Protein AF-A0A7X6WKZ5-F1 (afdb_monomer_lite)

Radius of gyration: 18.7 Å; chains: 1; bounding box: 41×23×54 Å

Secondary structure (DSSP, 8-state):
--B-TTSSBPTTS----HHHHHHHHHHHHHHHHHHHHHHHTT------EEETTEEGGGS-TTHHHH---GGGT---EE-----HHHHHHHHHHHHTT-

Structure (mmCIF, N/CA/C/O backbone):
data_AF-A0A7X6WKZ5-F1
#
_entry.id   AF-A0A7X6WKZ5-F1
#
loop_
_atom_site.group_PDB
_atom_site.id
_atom_site.type_symbol
_atom_site.label_atom_id
_atom_site.label_alt_id
_atom_site.label_comp_id
_atom_site.label_asym_id
_atom_site.label_entity_id
_atom_site.label_seq_id
_atom_site.pdbx_PDB_ins_code
_atom_site.Cartn_x
_atom_site.Cartn_y
_atom_site.Cartn_z
_atom_site.occupancy
_atom_site.B_iso_or_equiv
_atom_site.auth_seq_id
_atom_site.auth_comp_id
_atom_site.auth_asym_id
_atom_site.auth_atom_id
_atom_site.pdbx_PDB_model_num
ATOM 1 N N . VAL A 1 1 ? -3.628 -4.171 23.965 1.00 74.06 1 VAL A N 1
ATOM 2 C CA . VAL A 1 1 ? -4.916 -3.480 24.216 1.00 74.06 1 VAL A CA 1
ATOM 3 C C . VAL A 1 1 ? -4.903 -2.917 25.623 1.00 74.06 1 VAL A C 1
ATOM 5 O O . VAL A 1 1 ? -4.354 -3.567 26.503 1.00 74.06 1 VAL A O 1
ATOM 8 N N . GLY A 1 2 ? -5.400 -1.698 25.820 1.00 86.50 2 GLY A N 1
ATOM 9 C CA . GLY A 1 2 ? -5.421 -1.030 27.119 1.00 86.50 2 GLY A CA 1
ATOM 10 C C . GLY A 1 2 ? -6.845 -0.688 27.536 1.00 86.50 2 GLY A C 1
ATOM 11 O O . GLY A 1 2 ? -7.641 -0.235 26.715 1.00 86.50 2 GLY A O 1
ATOM 12 N N . PHE A 1 3 ? -7.139 -0.864 28.818 1.00 89.44 3 PHE A N 1
ATOM 13 C CA . PHE A 1 3 ? -8.440 -0.558 29.399 1.00 89.44 3 PHE A CA 1
ATOM 14 C C . PHE A 1 3 ? -8.332 0.648 30.330 1.00 89.44 3 PHE A C 1
ATOM 16 O O . PHE A 1 3 ? -7.325 0.844 31.014 1.00 89.44 3 PHE A O 1
ATOM 23 N N . LYS A 1 4 ? -9.362 1.485 30.319 1.00 91.12 4 LYS A N 1
ATOM 24 C CA . LYS A 1 4 ? -9.582 2.536 31.308 1.00 91.12 4 LYS A CA 1
ATOM 25 C C . LYS A 1 4 ? -10.141 1.913 32.591 1.00 91.12 4 LYS A C 1
ATOM 27 O O . LYS A 1 4 ? -10.571 0.762 32.610 1.00 91.12 4 LYS A O 1
ATOM 32 N N . LYS A 1 5 ? -10.173 2.701 33.670 1.00 90.06 5 LYS A N 1
ATOM 33 C CA . LYS A 1 5 ? -10.755 2.277 34.957 1.00 90.06 5 LYS A CA 1
ATOM 34 C C . LYS A 1 5 ? -12.249 1.930 34.860 1.00 90.06 5 LYS A C 1
ATOM 36 O O . LYS A 1 5 ? -12.732 1.162 35.678 1.00 90.06 5 LYS A O 1
ATOM 41 N N . ASP A 1 6 ? -12.950 2.476 33.868 1.00 89.38 6 ASP A N 1
ATOM 42 C CA . ASP A 1 6 ? -14.365 2.211 33.569 1.00 89.38 6 ASP A CA 1
ATOM 43 C C . ASP A 1 6 ? -14.586 0.940 32.717 1.00 89.38 6 ASP A C 1
ATOM 45 O O . ASP A 1 6 ? -15.714 0.642 32.338 1.00 89.38 6 ASP A O 1
ATOM 49 N N . GLY A 1 7 ? -13.521 0.193 32.397 1.00 85.75 7 GLY A N 1
ATOM 50 C CA . GLY A 1 7 ? -13.581 -1.019 31.575 1.00 85.75 7 GLY A CA 1
ATOM 51 C C . GLY A 1 7 ? -13.643 -0.764 30.066 1.00 85.75 7 GLY A C 1
ATOM 52 O O . GLY A 1 7 ? -13.541 -1.713 29.291 1.00 85.75 7 GLY A O 1
ATOM 53 N N . ASN A 1 8 ? -13.748 0.493 29.623 1.00 87.88 8 ASN A N 1
ATOM 54 C CA . ASN A 1 8 ? -13.740 0.830 28.204 1.00 87.88 8 ASN A CA 1
ATOM 55 C C . ASN A 1 8 ? -12.306 0.883 27.641 1.00 87.88 8 ASN A C 1
ATOM 57 O O . ASN A 1 8 ? -11.323 1.002 28.378 1.00 87.88 8 ASN A O 1
ATOM 61 N N . PHE A 1 9 ? -12.158 0.826 26.317 1.00 89.88 9 PHE A N 1
ATOM 62 C CA . PHE A 1 9 ? -10.846 0.901 25.677 1.00 89.88 9 PHE A CA 1
ATOM 63 C C . PHE A 1 9 ? -10.203 2.285 25.838 1.00 89.88 9 PHE A C 1
ATOM 65 O O . PHE A 1 9 ? -10.851 3.337 25.801 1.00 89.88 9 PHE A O 1
ATOM 72 N N . THR A 1 10 ? -8.883 2.296 25.999 1.00 90.06 10 THR A N 1
ATOM 73 C CA . THR A 1 10 ? -8.102 3.534 25.915 1.00 90.06 10 THR A CA 1
ATOM 74 C C . THR A 1 10 ? -8.035 4.015 24.468 1.00 90.06 10 THR A C 1
ATOM 76 O O . THR A 1 10 ? -8.033 3.209 23.541 1.00 90.06 10 THR A O 1
ATOM 79 N N . SER A 1 11 ? -7.877 5.324 24.258 1.00 83.31 11 SER A N 1
ATOM 80 C CA . SER A 1 11 ? -7.698 5.906 22.916 1.00 83.31 11 SER A CA 1
ATOM 81 C C . SER A 1 11 ? -6.432 5.428 22.192 1.00 83.31 11 SER A C 1
ATOM 83 O O . SER A 1 11 ? -6.318 5.597 20.987 1.00 83.31 11 SER A O 1
ATOM 85 N N . ARG A 1 12 ? -5.477 4.826 22.915 1.00 85.00 12 ARG A N 1
ATOM 86 C CA . ARG A 1 12 ? -4.266 4.206 22.350 1.00 85.00 12 ARG A CA 1
ATOM 87 C C . ARG A 1 12 ? -4.472 2.746 21.943 1.00 85.00 12 ARG A C 1
ATOM 89 O O . ARG A 1 12 ? -3.549 2.124 21.423 1.00 85.00 12 ARG A O 1
ATOM 96 N N . SER A 1 13 ? -5.629 2.161 22.242 1.00 88.19 13 SER A N 1
ATOM 97 C CA . SER A 1 13 ? -5.929 0.793 21.837 1.00 88.19 13 SER A CA 1
ATOM 98 C C . SER A 1 13 ? -6.258 0.766 20.353 1.00 88.19 13 SER A C 1
ATOM 100 O O . SER A 1 13 ? -7.199 1.421 19.921 1.00 88.19 13 SER A O 1
ATOM 102 N N . ALA A 1 14 ? -5.509 -0.025 19.589 1.00 87.75 14 ALA A N 1
ATOM 103 C CA . ALA A 1 14 ? -5.821 -0.322 18.196 1.00 87.75 14 ALA A CA 1
ATOM 104 C C . ALA A 1 14 ? -7.024 -1.282 18.129 1.00 87.75 14 ALA A C 1
ATOM 106 O O . ALA A 1 14 ? -6.863 -2.493 17.987 1.00 87.75 14 ALA A O 1
ATOM 107 N N . VAL A 1 15 ? -8.225 -0.738 18.326 1.00 91.31 15 VAL A N 1
ATOM 108 C CA . VAL A 1 15 ? -9.510 -1.445 18.257 1.00 91.31 15 VAL A CA 1
ATOM 109 C C . VAL A 1 15 ? -10.413 -0.762 17.236 1.00 91.31 15 VAL A C 1
ATOM 111 O O . VAL A 1 15 ? -10.331 0.448 17.045 1.00 91.31 15 VAL A O 1
ATOM 114 N N . ILE A 1 16 ? -11.268 -1.543 16.582 1.00 93.12 16 ILE A N 1
ATOM 115 C CA . ILE A 1 16 ? -12.202 -1.074 15.552 1.00 93.12 16 ILE A CA 1
ATOM 116 C C . ILE A 1 16 ? -13.588 -1.671 15.794 1.00 93.12 16 ILE A C 1
ATOM 118 O O . ILE A 1 16 ? -13.711 -2.735 16.408 1.00 93.12 16 ILE A O 1
ATOM 122 N N . SER A 1 17 ? -14.631 -1.002 15.302 1.00 93.38 17 SER A N 1
ATOM 123 C CA . SER A 1 17 ? -15.997 -1.528 15.347 1.00 93.38 17 SER A CA 1
ATOM 124 C C . SER A 1 17 ? -16.201 -2.669 14.341 1.00 93.38 17 SER A C 1
ATOM 126 O O . SER A 1 17 ? -15.394 -2.907 13.435 1.00 93.38 17 SER A O 1
ATOM 128 N N . ARG A 1 18 ? -17.321 -3.384 14.471 1.00 94.94 18 ARG A N 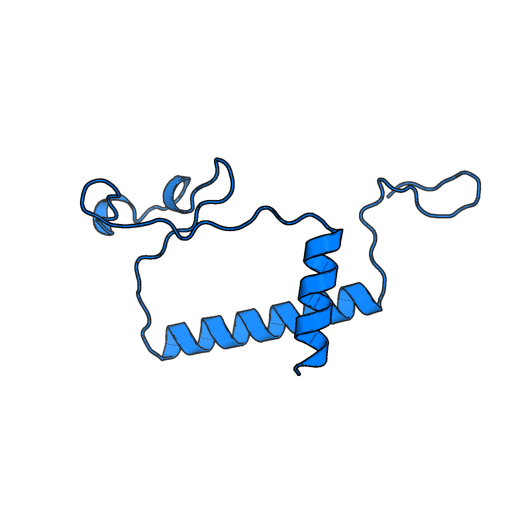1
ATOM 129 C CA . ARG A 1 18 ? -17.693 -4.447 13.530 1.00 94.94 18 ARG A CA 1
ATOM 130 C C . ARG A 1 18 ? -17.992 -3.893 12.134 1.00 94.94 18 ARG A C 1
ATOM 132 O O . ARG A 1 18 ? -17.659 -4.526 11.134 1.00 94.94 18 ARG A O 1
ATOM 139 N N . GLU A 1 19 ? -18.587 -2.710 12.071 1.00 94.12 19 GLU A N 1
ATOM 140 C CA . GLU A 1 19 ? -18.901 -1.959 10.854 1.00 94.12 19 GLU A CA 1
ATOM 141 C C . GLU A 1 19 ? -17.611 -1.516 10.161 1.00 94.12 19 GLU A C 1
ATOM 143 O O . GLU A 1 19 ? -17.427 -1.782 8.976 1.00 94.12 19 GLU A O 1
ATOM 148 N N . GLN A 1 20 ? -16.667 -0.955 10.920 1.00 95.19 20 GLN A N 1
ATOM 149 C CA . GLN A 1 20 ? -15.328 -0.621 10.433 1.00 95.19 20 GLN A CA 1
ATOM 150 C C . GLN A 1 20 ? -14.605 -1.851 9.863 1.00 95.19 20 GLN A C 1
ATOM 152 O O . GLN A 1 20 ? -14.046 -1.805 8.766 1.00 95.19 20 GLN A O 1
ATOM 157 N N . PHE A 1 21 ? -14.675 -2.993 10.551 1.00 95.88 21 PHE A N 1
ATOM 158 C CA . PHE A 1 21 ? -14.099 -4.238 10.041 1.00 95.88 21 PHE A CA 1
ATOM 159 C C . PHE A 1 21 ? -14.784 -4.728 8.756 1.00 95.88 21 PHE A C 1
ATOM 161 O O . PHE A 1 21 ? -14.118 -5.234 7.849 1.00 95.88 21 PHE A O 1
ATOM 168 N N . LYS A 1 22 ? -16.109 -4.563 8.639 1.00 96.00 22 LYS A N 1
ATOM 169 C CA . LYS A 1 22 ? -16.855 -4.881 7.413 1.00 96.00 22 LYS A CA 1
ATOM 170 C C . LYS A 1 22 ? -16.372 -4.026 6.236 1.00 96.00 22 LYS A C 1
ATOM 172 O O . LYS A 1 22 ? -16.107 -4.601 5.179 1.00 96.00 22 LYS A O 1
ATOM 177 N N . LEU A 1 23 ? -16.194 -2.718 6.435 1.00 96.44 23 LEU A N 1
ATOM 178 C CA . LEU A 1 23 ? -15.685 -1.799 5.408 1.00 96.44 23 LEU A CA 1
ATOM 179 C C . LEU A 1 23 ? -14.280 -2.196 4.936 1.00 96.44 23 LEU A C 1
ATOM 181 O O . LEU A 1 23 ? -14.051 -2.340 3.737 1.00 96.44 23 LEU A O 1
ATOM 185 N N . LEU A 1 24 ? -13.362 -2.490 5.866 1.00 96.31 24 LEU A N 1
ATOM 186 C CA . LEU A 1 24 ? -12.018 -2.974 5.520 1.00 96.31 24 LEU A CA 1
ATOM 187 C C . LEU A 1 24 ? -12.064 -4.248 4.670 1.00 96.31 24 LEU A C 1
ATOM 189 O O . LEU A 1 24 ? -11.338 -4.376 3.686 1.00 96.31 24 LEU A O 1
ATOM 193 N N . ARG A 1 25 ? -12.937 -5.200 5.024 1.00 96.44 25 ARG A N 1
ATOM 194 C CA . ARG A 1 25 ? -13.095 -6.448 4.264 1.00 96.44 25 ARG A CA 1
ATOM 195 C C . ARG A 1 25 ? -13.672 -6.225 2.871 1.00 96.44 25 ARG A C 1
ATOM 197 O O . ARG A 1 25 ? -13.310 -6.963 1.958 1.00 96.44 25 ARG A O 1
ATOM 204 N N . GLN A 1 26 ? -14.594 -5.279 2.710 1.00 95.88 26 GLN A N 1
ATOM 205 C CA . GLN A 1 26 ? -15.135 -4.917 1.398 1.00 95.88 26 GLN A CA 1
ATOM 206 C C . GLN A 1 26 ? -14.045 -4.292 0.526 1.00 95.88 26 GLN A C 1
ATOM 208 O O . GLN A 1 26 ? -13.812 -4.780 -0.579 1.00 95.88 26 GLN A O 1
ATOM 213 N N . HIS A 1 27 ? -13.309 -3.315 1.062 1.00 96.69 27 HIS A N 1
ATOM 214 C CA . HIS A 1 27 ? -12.189 -2.692 0.362 1.00 96.69 27 HIS A CA 1
ATOM 215 C C . HIS A 1 27 ? -11.122 -3.717 -0.045 1.00 96.69 27 HIS A C 1
ATOM 217 O O . HIS A 1 27 ? -10.722 -3.751 -1.205 1.00 96.69 27 HIS A O 1
ATOM 223 N N . LEU A 1 28 ? -10.726 -4.616 0.867 1.00 96.88 28 LEU A N 1
ATOM 224 C CA . LEU A 1 28 ? -9.761 -5.681 0.576 1.00 96.88 28 LEU A CA 1
ATOM 225 C C . LEU A 1 28 ? -10.211 -6.568 -0.592 1.00 96.88 28 LEU A C 1
ATOM 227 O O . LEU A 1 28 ? -9.411 -6.877 -1.469 1.00 96.88 28 LEU A O 1
ATOM 231 N N . ARG A 1 29 ? -11.483 -6.990 -0.617 1.00 97.00 29 ARG A N 1
ATOM 232 C CA . ARG A 1 29 ? -12.003 -7.833 -1.706 1.00 97.00 29 ARG A CA 1
ATOM 233 C C . ARG A 1 29 ? -11.936 -7.122 -3.049 1.00 97.00 29 ARG A C 1
ATOM 235 O O . ARG A 1 29 ? -11.501 -7.732 -4.017 1.00 97.00 29 ARG A O 1
ATOM 242 N N . ARG A 1 30 ? -12.339 -5.852 -3.095 1.00 96.31 30 ARG A N 1
ATOM 243 C CA . ARG A 1 30 ? -12.268 -5.049 -4.317 1.00 96.31 30 ARG A CA 1
ATOM 244 C C . ARG A 1 30 ? -10.821 -4.883 -4.785 1.00 96.31 30 ARG A C 1
ATOM 246 O O . ARG A 1 30 ? -10.539 -5.203 -5.929 1.00 96.31 30 ARG A O 1
ATOM 253 N N . ALA A 1 31 ? -9.902 -4.516 -3.890 1.00 97.12 31 ALA A N 1
ATOM 254 C CA . ALA A 1 31 ? -8.484 -4.371 -4.225 1.00 97.12 31 ALA A CA 1
ATOM 255 C C . ALA A 1 31 ? -7.869 -5.672 -4.775 1.00 97.12 31 ALA A C 1
ATOM 257 O O . ALA A 1 31 ? -7.076 -5.639 -5.712 1.00 97.12 31 ALA A O 1
ATOM 258 N N . LEU A 1 32 ? -8.251 -6.832 -4.224 1.00 98.06 32 LEU A N 1
ATOM 259 C CA . LEU A 1 32 ? -7.814 -8.135 -4.737 1.00 98.06 32 LEU A CA 1
ATOM 260 C C . LEU A 1 32 ? -8.385 -8.437 -6.129 1.00 98.06 32 LEU A C 1
ATOM 262 O O . LEU A 1 32 ? -7.661 -8.963 -6.973 1.00 98.06 32 LEU A O 1
ATOM 266 N N . LEU A 1 33 ? -9.659 -8.117 -6.372 1.00 98.00 33 LEU A N 1
ATOM 267 C CA . LEU A 1 33 ? -10.292 -8.304 -7.680 1.00 98.00 33 LEU A CA 1
ATOM 268 C C . LEU A 1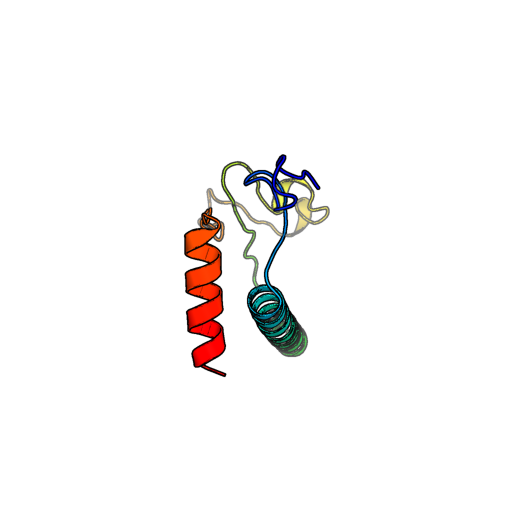 33 ? -9.659 -7.398 -8.740 1.00 98.00 33 LEU A C 1
ATOM 270 O O . LEU A 1 33 ? -9.291 -7.895 -9.799 1.00 98.00 33 LEU A O 1
ATOM 274 N N . GLU A 1 34 ? -9.476 -6.113 -8.436 1.00 97.31 34 GLU A N 1
ATOM 275 C CA . GLU A 1 34 ? -8.832 -5.139 -9.325 1.00 97.31 34 GLU A CA 1
ATOM 276 C C . GLU A 1 34 ? -7.400 -5.567 -9.672 1.00 97.31 34 GLU A C 1
ATOM 278 O O . GLU A 1 34 ? -7.042 -5.645 -10.845 1.00 97.31 34 GLU A O 1
ATOM 283 N N . ALA A 1 35 ? -6.597 -5.936 -8.666 1.00 97.31 35 ALA A N 1
ATOM 284 C CA . ALA A 1 35 ? -5.236 -6.415 -8.892 1.00 97.31 35 ALA A CA 1
ATOM 285 C C . ALA A 1 35 ? -5.208 -7.700 -9.736 1.00 97.31 35 ALA A C 1
ATOM 287 O O . ALA A 1 35 ? -4.385 -7.832 -10.639 1.00 97.31 35 ALA A O 1
ATOM 288 N N . GLY A 1 36 ? -6.118 -8.643 -9.468 1.00 98.25 36 GLY A N 1
ATOM 289 C CA . GLY A 1 36 ? -6.234 -9.876 -10.245 1.00 98.25 36 GLY A CA 1
ATOM 290 C C . GLY A 1 36 ? -6.613 -9.617 -11.703 1.00 98.25 36 GLY A C 1
ATOM 291 O O . GLY A 1 36 ? -6.019 -10.207 -12.603 1.00 98.25 36 GLY A O 1
ATOM 292 N N . GLN A 1 37 ? -7.557 -8.707 -11.947 1.00 98.50 37 GLN A N 1
ATOM 293 C CA . GLN A 1 37 ? -7.967 -8.313 -13.295 1.00 98.50 37 GLN A CA 1
ATOM 294 C C . GLN A 1 37 ? -6.825 -7.646 -14.067 1.00 98.50 37 GLN A C 1
ATOM 296 O O . GLN A 1 37 ? -6.575 -8.040 -15.203 1.00 98.50 37 GLN A O 1
ATOM 301 N N . ALA A 1 38 ? -6.091 -6.719 -13.446 1.00 98.25 38 ALA A N 1
ATOM 302 C CA . ALA A 1 38 ? -4.937 -6.063 -14.065 1.00 98.25 38 ALA A CA 1
ATOM 303 C C . ALA A 1 38 ? -3.843 -7.074 -14.458 1.00 98.25 38 ALA A C 1
ATOM 305 O O . ALA A 1 38 ? -3.320 -7.036 -15.572 1.00 98.25 38 ALA A O 1
ATOM 306 N N . ILE A 1 39 ? -3.553 -8.047 -13.582 1.00 97.94 39 ILE A N 1
ATOM 307 C CA . ILE A 1 39 ? -2.605 -9.132 -13.882 1.00 97.94 39 ILE A CA 1
ATOM 308 C C . ILE A 1 39 ? -3.077 -9.954 -15.089 1.00 97.94 39 ILE A C 1
ATOM 310 O O . ILE A 1 39 ? -2.291 -10.209 -15.999 1.00 97.94 39 ILE A O 1
ATOM 314 N N . LEU A 1 40 ? -4.352 -10.361 -15.116 1.00 98.38 40 LEU A N 1
ATOM 315 C CA . LEU A 1 40 ? -4.918 -11.150 -16.218 1.00 98.38 40 LEU A CA 1
ATOM 316 C C . LEU A 1 40 ? -4.981 -10.368 -17.538 1.00 98.38 40 LEU A C 1
ATOM 318 O O . LEU A 1 40 ? -4.868 -10.969 -18.604 1.00 98.38 40 LEU A O 1
ATOM 322 N N . ALA A 1 41 ? -5.124 -9.045 -17.470 1.00 98.50 41 ALA A N 1
ATOM 323 C CA . ALA A 1 41 ? -5.069 -8.151 -18.621 1.00 98.50 41 ALA A CA 1
ATOM 324 C C . ALA A 1 41 ? -3.636 -7.918 -19.143 1.00 98.50 41 ALA A C 1
ATOM 326 O O . ALA A 1 41 ? -3.463 -7.307 -20.197 1.00 98.50 41 ALA A O 1
ATOM 327 N N . GLY A 1 42 ? -2.610 -8.410 -18.439 1.00 97.94 42 GLY A N 1
ATOM 328 C CA . GLY A 1 42 ? -1.210 -8.228 -18.816 1.00 97.94 42 GLY A CA 1
ATOM 329 C C . GLY A 1 42 ? -0.658 -6.842 -18.479 1.00 97.94 42 GLY A C 1
ATOM 330 O O . GLY A 1 42 ? 0.306 -6.401 -19.107 1.00 97.94 42 GLY A O 1
ATOM 331 N N . GLU A 1 43 ? -1.242 -6.142 -17.503 1.00 97.50 43 GLU A N 1
ATOM 332 C CA . GLU A 1 43 ? -0.717 -4.852 -17.059 1.00 97.50 43 GLU A CA 1
ATOM 333 C C . GLU A 1 43 ? 0.647 -5.016 -16.370 1.00 97.50 43 GLU A C 1
ATOM 335 O O . GLU A 1 43 ? 0.782 -5.672 -15.336 1.00 97.50 43 GLU A O 1
ATOM 340 N N . VAL A 1 44 ? 1.675 -4.387 -16.946 1.00 94.69 44 VAL A N 1
ATOM 341 C CA . VAL A 1 44 ? 3.073 -4.434 -16.468 1.00 94.69 44 VAL A CA 1
ATOM 342 C C . VAL A 1 44 ? 3.676 -3.035 -16.293 1.00 94.69 44 VAL A C 1
ATOM 344 O O . VAL A 1 44 ? 4.889 -2.845 -16.397 1.00 94.69 44 VAL A O 1
ATOM 347 N N . ALA A 1 45 ? 2.825 -2.032 -16.064 1.00 93.00 45 ALA A N 1
ATOM 348 C CA . ALA A 1 45 ? 3.239 -0.638 -15.955 1.00 93.00 45 ALA A CA 1
ATOM 349 C C . ALA A 1 45 ? 4.252 -0.415 -14.814 1.00 93.00 45 ALA A C 1
ATOM 351 O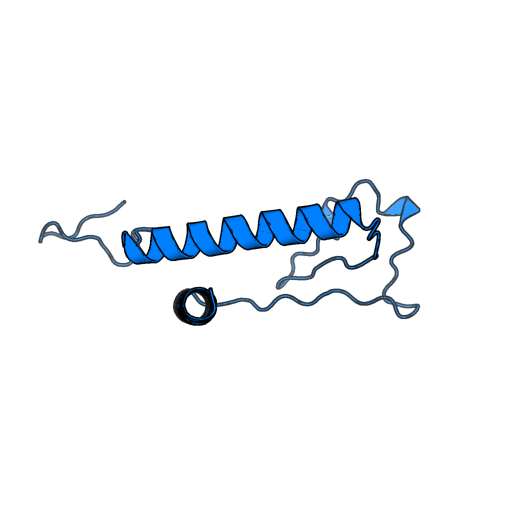 O . ALA A 1 45 ? 4.138 -0.955 -13.710 1.00 93.00 45 ALA A O 1
ATOM 352 N N . LEU A 1 46 ? 5.257 0.421 -15.079 1.00 93.50 46 LEU A N 1
ATOM 353 C CA . LEU A 1 46 ? 6.323 0.735 -14.133 1.00 93.50 46 LEU A CA 1
ATOM 354 C C . LEU A 1 46 ? 5.923 1.905 -13.219 1.00 93.50 46 LEU A C 1
ATOM 356 O O . LEU A 1 46 ? 6.328 3.045 -13.434 1.00 93.50 46 LEU A O 1
ATOM 360 N N . GLU A 1 47 ? 5.143 1.613 -12.176 1.00 95.19 47 GLU A N 1
ATOM 361 C CA . GLU A 1 47 ? 4.554 2.634 -11.291 1.00 95.19 47 GLU A CA 1
ATOM 362 C C . GLU A 1 47 ? 4.922 2.452 -9.801 1.00 95.19 47 GLU A C 1
ATOM 364 O O . GLU A 1 47 ? 4.057 2.194 -8.952 1.00 95.19 47 GLU A O 1
ATOM 369 N N . PRO A 1 48 ? 6.208 2.579 -9.415 1.00 96.81 48 PRO A N 1
ATOM 370 C CA . PRO A 1 48 ? 6.605 2.444 -8.019 1.00 96.81 48 PRO A CA 1
ATOM 371 C C . PRO A 1 48 ? 5.988 3.554 -7.162 1.00 96.81 48 PRO A C 1
ATOM 373 O O . PRO A 1 48 ? 5.994 4.733 -7.525 1.00 96.81 48 PRO A O 1
ATOM 376 N N . TYR A 1 49 ? 5.498 3.191 -5.977 1.00 97.25 49 TYR A N 1
ATOM 377 C CA . TYR A 1 49 ? 4.940 4.172 -5.055 1.00 97.25 49 TYR A CA 1
ATOM 378 C C . TYR A 1 49 ? 6.022 4.899 -4.247 1.00 97.25 49 TYR A C 1
ATOM 380 O O . TYR A 1 49 ? 7.101 4.355 -3.972 1.00 97.25 49 TYR A O 1
ATOM 388 N N . GLN A 1 50 ? 5.688 6.107 -3.796 1.00 97.12 50 GLN A N 1
ATOM 389 C CA . GLN A 1 50 ? 6.382 6.801 -2.715 1.00 97.12 50 GLN A CA 1
ATOM 390 C C . GLN A 1 50 ? 5.369 7.225 -1.645 1.00 97.12 50 GLN A C 1
ATOM 392 O O . GLN A 1 50 ? 4.354 7.838 -1.958 1.00 97.12 50 GLN A O 1
ATOM 397 N N . LEU A 1 51 ? 5.655 6.908 -0.381 1.00 96.94 51 LEU A N 1
ATOM 398 C CA . LEU A 1 51 ? 4.869 7.311 0.785 1.00 96.94 51 LEU A CA 1
ATOM 399 C C . LEU A 1 51 ? 5.812 7.893 1.835 1.00 96.94 51 LEU A C 1
ATOM 401 O O . LEU A 1 51 ? 6.664 7.186 2.379 1.00 96.94 51 LEU A O 1
ATOM 405 N N . LYS A 1 52 ? 5.683 9.192 2.127 1.00 94.81 52 LYS A N 1
ATOM 406 C CA . LYS A 1 52 ? 6.656 9.932 2.949 1.00 94.81 52 LYS A CA 1
ATOM 407 C C . LYS A 1 52 ? 8.086 9.710 2.419 1.00 94.81 52 LYS A C 1
ATOM 409 O O . LYS A 1 52 ? 8.393 10.059 1.280 1.00 94.81 52 LYS A O 1
ATOM 414 N N . LYS A 1 53 ? 8.956 9.116 3.244 1.00 93.00 53 LYS A N 1
ATOM 415 C CA . LYS A 1 53 ? 10.345 8.758 2.914 1.00 93.00 53 LYS A CA 1
ATOM 416 C C . LYS A 1 53 ? 10.488 7.321 2.388 1.00 93.00 53 LYS A C 1
ATOM 418 O O . LYS A 1 53 ? 11.587 6.925 2.015 1.00 93.00 53 LYS A O 1
ATOM 423 N N . GLN A 1 54 ? 9.411 6.536 2.372 1.00 95.19 54 GLN A N 1
ATOM 424 C CA . GLN A 1 54 ? 9.413 5.155 1.897 1.00 95.19 54 GLN A CA 1
ATOM 425 C C . GLN A 1 54 ? 9.135 5.104 0.395 1.00 95.19 54 GLN A C 1
ATOM 427 O O . GLN A 1 54 ? 8.277 5.822 -0.114 1.00 95.19 54 GLN A O 1
ATOM 432 N N . ARG A 1 55 ? 9.851 4.231 -0.313 1.00 95.69 55 ARG A N 1
ATOM 433 C CA . ARG A 1 55 ? 9.696 3.995 -1.752 1.00 95.69 55 ARG A CA 1
ATOM 434 C C . ARG A 1 55 ? 9.638 2.495 -2.005 1.00 95.69 55 ARG A C 1
ATOM 436 O O . ARG A 1 55 ? 10.411 1.756 -1.397 1.00 95.69 55 ARG A O 1
ATOM 443 N N . ALA A 1 56 ? 8.808 2.060 -2.952 1.00 95.12 56 ALA A N 1
ATOM 444 C CA . ALA A 1 56 ? 8.745 0.649 -3.358 1.00 95.12 56 ALA A CA 1
ATOM 445 C C . ALA A 1 56 ? 10.124 0.097 -3.782 1.00 95.12 56 ALA A C 1
ATOM 447 O O . ALA A 1 56 ? 10.465 -1.056 -3.526 1.00 95.12 56 ALA A O 1
ATOM 448 N N . CYS A 1 57 ? 10.954 0.951 -4.389 1.00 94.69 57 CYS A N 1
ATOM 449 C CA . CYS A 1 57 ? 12.265 0.583 -4.918 1.00 94.69 57 CYS A CA 1
ATOM 450 C C . CYS A 1 57 ? 13.325 0.276 -3.845 1.00 94.69 57 CYS A C 1
ATOM 452 O O . CYS A 1 57 ? 14.375 -0.254 -4.203 1.00 94.69 57 CYS A O 1
ATOM 454 N N . THR A 1 58 ? 13.103 0.613 -2.565 1.00 94.06 58 THR A N 1
ATOM 455 C CA . THR A 1 58 ? 14.113 0.445 -1.498 1.00 94.06 58 THR A CA 1
ATOM 456 C C . THR A 1 58 ? 14.515 -1.017 -1.301 1.00 94.06 58 THR A C 1
ATOM 458 O O . THR A 1 58 ? 15.689 -1.296 -1.084 1.00 94.06 58 THR A O 1
ATOM 461 N N . TYR A 1 59 ? 13.564 -1.945 -1.435 1.00 93.38 59 TYR A N 1
ATOM 462 C CA . TYR A 1 59 ? 13.786 -3.385 -1.243 1.00 93.38 59 TYR A CA 1
ATOM 463 C C . TYR A 1 59 ? 13.508 -4.211 -2.513 1.00 93.38 59 TYR A C 1
ATOM 465 O O . TYR A 1 59 ? 13.407 -5.436 -2.461 1.00 93.38 59 TYR A O 1
ATOM 473 N N . CYS A 1 60 ? 13.368 -3.556 -3.670 1.00 95.62 60 CYS A N 1
ATOM 474 C CA . CYS A 1 60 ? 13.048 -4.227 -4.928 1.00 95.62 60 CYS A CA 1
ATOM 475 C C . CYS A 1 60 ? 14.296 -4.874 -5.550 1.00 95.62 60 CYS A C 1
ATOM 477 O O . CYS A 1 60 ? 15.225 -4.182 -5.966 1.00 95.62 60 CYS A O 1
ATOM 479 N N . ARG A 1 61 ? 14.281 -6.205 -5.693 1.00 97.00 61 ARG A N 1
ATOM 480 C CA . ARG A 1 61 ? 15.363 -6.980 -6.334 1.00 97.00 61 ARG A CA 1
ATOM 481 C C . ARG A 1 61 ? 15.502 -6.720 -7.838 1.00 97.00 61 ARG A C 1
ATOM 483 O O . ARG A 1 61 ? 16.558 -6.968 -8.402 1.00 97.00 61 ARG A O 1
ATOM 490 N N . PHE A 1 62 ? 14.460 -6.193 -8.478 1.00 95.81 62 PHE A N 1
ATOM 491 C CA . PHE A 1 62 ? 14.420 -5.942 -9.923 1.00 95.81 62 PHE A CA 1
ATOM 492 C C . PHE A 1 62 ? 14.863 -4.526 -10.312 1.00 95.81 62 PHE A C 1
ATOM 494 O O . PHE A 1 62 ? 14.797 -4.154 -11.481 1.00 95.81 62 PHE A O 1
ATOM 501 N N . ARG A 1 63 ? 15.343 -3.724 -9.352 1.00 93.62 63 ARG A N 1
ATOM 502 C CA . ARG A 1 63 ? 15.828 -2.363 -9.615 1.00 93.62 63 ARG A CA 1
ATOM 503 C C . ARG A 1 63 ? 16.883 -2.276 -10.736 1.00 93.62 63 ARG A C 1
ATOM 505 O O . ARG A 1 63 ? 16.773 -1.343 -11.524 1.00 93.62 63 ARG A O 1
ATOM 512 N N . PRO A 1 64 ? 17.858 -3.202 -10.865 1.00 93.62 64 PRO A N 1
ATOM 513 C CA . PRO A 1 64 ? 18.848 -3.133 -11.945 1.00 93.62 64 PRO A CA 1
ATOM 514 C C . PRO A 1 64 ? 18.273 -3.324 -13.354 1.00 93.62 64 PRO A C 1
ATOM 516 O O . PRO A 1 64 ? 18.925 -2.946 -14.318 1.00 93.62 64 PRO A O 1
ATOM 519 N N . ILE A 1 65 ? 17.079 -3.916 -13.482 1.00 95.50 65 ILE A N 1
ATOM 520 C CA . ILE A 1 65 ? 16.501 -4.284 -14.784 1.00 95.50 65 ILE A CA 1
ATOM 521 C C . ILE A 1 65 ? 15.275 -3.455 -15.169 1.00 95.50 65 ILE A C 1
ATOM 523 O O . ILE A 1 65 ? 14.947 -3.388 -16.346 1.00 95.50 65 ILE A O 1
ATOM 527 N N . CYS A 1 66 ? 14.593 -2.814 -14.213 1.00 94.44 66 CYS A N 1
ATOM 528 C CA . CYS A 1 66 ? 13.353 -2.091 -14.505 1.00 94.44 66 CYS A CA 1
ATOM 529 C C . CYS A 1 66 ? 13.564 -0.723 -15.170 1.00 94.44 66 CYS A C 1
ATOM 531 O O . CYS A 1 66 ? 12.603 -0.156 -15.672 1.00 94.44 66 CYS A O 1
ATOM 533 N N . GLN A 1 67 ? 14.793 -0.186 -15.153 1.00 93.31 67 GLN A N 1
ATOM 534 C CA . GLN A 1 67 ? 15.169 1.100 -15.769 1.00 93.31 67 GLN A CA 1
ATOM 535 C C . GLN A 1 67 ? 14.362 2.315 -15.262 1.00 93.31 67 GLN A C 1
ATOM 537 O O . GLN A 1 67 ? 14.311 3.357 -15.912 1.00 93.31 67 GLN A O 1
ATOM 542 N N . PHE A 1 68 ? 13.754 2.213 -14.073 1.00 95.62 68 PHE A N 1
ATOM 543 C CA . PHE A 1 68 ? 13.068 3.342 -13.452 1.00 95.62 68 PHE A CA 1
ATOM 544 C C . PHE A 1 68 ? 14.078 4.419 -13.041 1.00 95.62 68 PHE A C 1
ATOM 546 O O . PHE A 1 68 ? 14.838 4.240 -12.085 1.00 95.62 68 PHE A O 1
ATOM 553 N N . ASP A 1 69 ? 14.025 5.558 -13.721 1.00 93.56 69 ASP A N 1
ATOM 554 C CA . ASP A 1 69 ? 14.864 6.718 -13.433 1.00 93.56 69 ASP A CA 1
ATOM 555 C C . ASP A 1 69 ? 14.046 8.027 -13.470 1.00 93.56 69 ASP A C 1
ATOM 557 O O . ASP A 1 69 ? 13.537 8.415 -14.529 1.00 93.56 69 ASP A O 1
ATOM 561 N N . PRO A 1 70 ? 13.894 8.719 -12.323 1.00 91.50 70 PRO A N 1
ATOM 562 C CA . PRO A 1 70 ? 13.221 10.011 -12.252 1.00 91.50 70 PRO A CA 1
ATOM 563 C C . PRO A 1 70 ? 13.854 11.132 -13.079 1.00 91.50 70 PRO A C 1
ATOM 565 O O . PRO A 1 70 ? 13.152 12.071 -13.449 1.00 91.50 70 PRO A O 1
ATOM 568 N N . LEU A 1 71 ? 15.158 11.064 -13.366 1.00 93.81 71 LEU A N 1
ATOM 569 C CA . LEU A 1 71 ? 15.876 12.115 -14.096 1.00 93.81 71 LEU A CA 1
ATOM 570 C C . LEU A 1 71 ? 15.507 12.155 -15.582 1.00 93.81 71 LEU A C 1
ATOM 572 O O . LEU A 1 71 ? 15.611 13.204 -16.210 1.00 93.81 71 LEU A O 1
ATOM 576 N N . ILE A 1 72 ? 15.025 11.036 -16.124 1.00 91.38 72 ILE A N 1
ATOM 577 C CA . ILE A 1 72 ? 14.610 10.901 -17.529 1.00 91.38 72 ILE A CA 1
ATOM 578 C C . ILE A 1 72 ? 13.084 10.929 -17.700 1.00 91.38 72 ILE A C 1
ATOM 580 O O . ILE A 1 72 ? 12.567 10.593 -18.761 1.00 91.38 72 ILE A O 1
ATOM 584 N N . GLY A 1 73 ? 12.348 11.332 -16.658 1.00 90.69 73 GLY A N 1
ATOM 585 C CA . GLY A 1 73 ? 10.907 11.585 -16.729 1.00 90.69 73 GLY A CA 1
ATOM 586 C C . GLY A 1 73 ? 10.004 10.513 -16.118 1.00 90.69 73 GLY A C 1
ATOM 587 O O . GLY A 1 73 ? 8.790 10.732 -16.062 1.00 90.69 73 GLY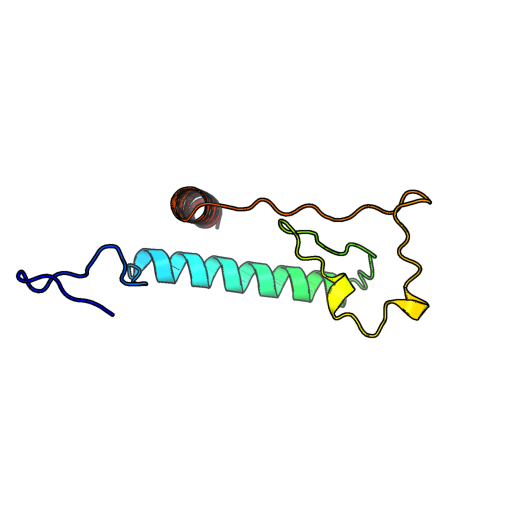 A O 1
ATOM 588 N N . ASN A 1 74 ? 10.548 9.403 -15.599 1.00 94.88 74 ASN A N 1
ATOM 589 C CA . ASN A 1 74 ? 9.740 8.466 -14.815 1.00 94.88 74 ASN A CA 1
ATOM 590 C C . ASN A 1 74 ? 9.261 9.135 -13.519 1.00 94.88 74 ASN A C 1
ATOM 592 O O . ASN A 1 74 ? 9.955 9.963 -12.928 1.00 94.88 74 ASN A O 1
ATOM 596 N N . ARG A 1 75 ? 8.068 8.784 -13.040 1.00 94.88 75 ARG A N 1
ATOM 597 C CA . ARG A 1 75 ? 7.494 9.401 -11.837 1.00 94.88 75 ARG A CA 1
ATOM 598 C C . ARG A 1 75 ? 7.041 8.350 -10.846 1.00 94.88 75 ARG A C 1
ATOM 600 O O . ARG A 1 75 ? 6.507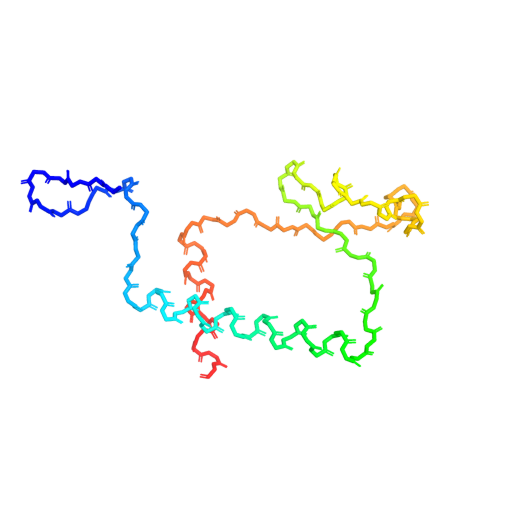 7.313 -11.218 1.00 94.88 75 ARG A O 1
ATOM 607 N N . TYR A 1 76 ? 7.253 8.645 -9.569 1.00 96.19 76 TYR A N 1
ATOM 608 C CA . TYR A 1 76 ? 6.664 7.853 -8.500 1.00 96.19 76 TYR A CA 1
ATOM 609 C C . TYR A 1 76 ? 5.166 8.133 -8.411 1.00 96.19 76 TYR A C 1
ATOM 611 O O . TYR A 1 76 ? 4.730 9.284 -8.521 1.00 96.19 76 TYR A O 1
ATOM 619 N N . ARG A 1 77 ? 4.391 7.093 -8.102 1.00 96.81 77 ARG A N 1
ATOM 620 C CA . ARG A 1 77 ? 3.009 7.250 -7.655 1.00 96.81 77 ARG A CA 1
ATOM 621 C C . ARG A 1 77 ? 3.014 7.709 -6.197 1.00 96.81 77 ARG A C 1
ATOM 623 O O . ARG A 1 77 ? 3.238 6.917 -5.281 1.00 96.81 77 ARG A O 1
ATOM 630 N N . ASN A 1 78 ? 2.829 9.007 -5.980 1.00 96.44 78 ASN A N 1
ATOM 631 C CA . ASN A 1 78 ? 2.844 9.589 -4.639 1.00 96.44 78 ASN A CA 1
ATOM 632 C C . ASN A 1 78 ? 1.563 9.218 -3.885 1.00 96.44 78 ASN A C 1
ATOM 634 O O . ASN A 1 78 ? 0.468 9.635 -4.261 1.00 96.44 78 ASN A O 1
ATOM 638 N N . LEU A 1 79 ? 1.706 8.443 -2.813 1.00 96.56 79 LEU A N 1
ATOM 639 C CA . LEU A 1 79 ? 0.603 8.081 -1.934 1.00 96.56 79 LEU A CA 1
ATOM 640 C C . LEU A 1 79 ? 0.436 9.139 -0.846 1.00 96.56 79 LEU A C 1
ATOM 642 O O . LEU A 1 79 ? 1.413 9.641 -0.284 1.00 96.56 79 LEU A O 1
ATOM 646 N N . ARG A 1 80 ? -0.823 9.457 -0.542 1.00 95.62 80 ARG A N 1
ATOM 647 C CA . ARG A 1 80 ? -1.177 10.353 0.559 1.00 95.62 80 ARG A CA 1
ATOM 648 C C . ARG A 1 80 ? -1.011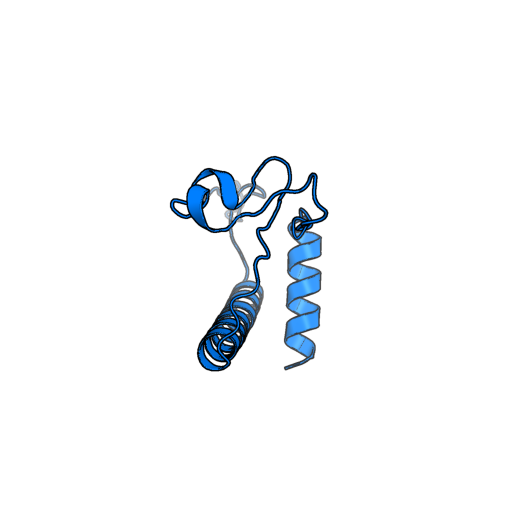 9.625 1.887 1.00 95.62 80 ARG A C 1
ATOM 650 O O . ARG A 1 80 ? -1.379 8.460 2.010 1.00 95.62 80 ARG A O 1
ATOM 657 N N . ASP A 1 81 ? -0.474 10.332 2.870 1.00 95.38 81 ASP A N 1
ATOM 658 C CA . ASP A 1 81 ? -0.453 9.875 4.253 1.00 95.38 81 ASP A CA 1
ATOM 659 C C . ASP A 1 81 ? -1.785 10.236 4.904 1.00 95.38 81 ASP A C 1
ATOM 661 O O . ASP A 1 81 ? -1.999 11.385 5.280 1.00 95.38 81 ASP A O 1
ATOM 665 N N . LEU A 1 82 ? -2.698 9.271 4.936 1.00 95.06 82 LEU A N 1
ATOM 666 C CA . LEU A 1 82 ? -4.040 9.470 5.466 1.00 95.06 82 LEU A CA 1
ATOM 667 C C . LEU A 1 82 ? -4.024 9.363 6.987 1.00 95.06 82 LEU A C 1
ATOM 669 O O . LEU A 1 82 ? -3.429 8.445 7.553 1.00 95.06 82 LEU A O 1
ATOM 673 N N . THR A 1 83 ? -4.738 10.268 7.642 1.00 95.25 83 THR A N 1
ATOM 674 C CA . THR A 1 83 ? -5.141 10.084 9.036 1.00 95.25 83 THR A CA 1
ATOM 675 C C . THR A 1 83 ? -6.204 8.990 9.142 1.00 95.25 83 THR A C 1
ATOM 677 O O . THR A 1 83 ? -6.942 8.730 8.190 1.00 95.25 83 THR A O 1
ATOM 680 N N . ASP A 1 84 ? -6.354 8.392 10.326 1.00 91.94 84 ASP A N 1
ATOM 681 C CA . ASP A 1 84 ? -7.400 7.391 10.575 1.00 91.94 84 ASP A CA 1
ATOM 682 C C . ASP A 1 84 ? -8.794 7.915 10.204 1.00 91.94 84 ASP A C 1
ATOM 684 O O . ASP A 1 84 ? -9.603 7.192 9.628 1.00 91.94 84 ASP A O 1
ATOM 688 N N . LYS A 1 85 ? -9.071 9.194 10.491 1.00 93.31 85 LYS A N 1
ATOM 689 C CA . LYS A 1 85 ? -10.347 9.831 10.153 1.00 93.31 85 LYS A CA 1
ATOM 690 C C . LYS A 1 85 ? -10.572 9.863 8.639 1.00 93.31 85 LYS A C 1
ATOM 692 O O . LYS A 1 85 ? -11.625 9.436 8.178 1.00 93.31 85 LYS A O 1
ATOM 697 N N . GLU A 1 86 ? -9.585 10.331 7.877 1.00 96.38 86 GLU A N 1
ATOM 698 C CA . GLU A 1 86 ? -9.673 10.393 6.413 1.00 96.38 86 GLU A CA 1
ATOM 699 C C . GLU A 1 86 ? -9.799 8.995 5.799 1.00 96.38 86 GLU A C 1
ATOM 701 O O . GLU A 1 86 ? -10.588 8.800 4.877 1.00 96.38 86 GLU A O 1
ATOM 706 N N . LEU A 1 87 ? -9.073 8.011 6.338 1.00 95.56 87 LEU A N 1
ATOM 707 C CA . LEU A 1 87 ? -9.162 6.619 5.906 1.00 95.56 87 LEU A CA 1
ATOM 708 C C . LEU A 1 87 ? -10.584 6.070 6.088 1.00 95.56 87 LEU A C 1
ATOM 710 O O . LEU A 1 87 ? -11.145 5.506 5.149 1.00 95.56 87 LEU A O 1
ATOM 714 N N . TRP A 1 88 ? -11.198 6.271 7.258 1.00 95.56 88 TRP A N 1
ATOM 715 C CA . TRP A 1 88 ? -12.569 5.815 7.502 1.00 95.56 88 TRP A CA 1
ATOM 716 C C . TRP A 1 88 ? -13.604 6.544 6.644 1.00 95.56 88 TRP A C 1
ATOM 718 O O . TRP A 1 88 ? -14.533 5.904 6.154 1.00 95.56 88 TRP A O 1
ATOM 728 N N . GLU A 1 89 ? -13.435 7.846 6.408 1.00 95.31 89 GLU A N 1
ATOM 729 C CA . GLU A 1 89 ? -14.295 8.598 5.489 1.00 95.31 89 GLU A CA 1
ATOM 730 C C . GLU A 1 89 ? -14.195 8.075 4.050 1.00 95.31 89 GLU A C 1
ATOM 732 O O . GLU A 1 89 ? -15.214 7.950 3.369 1.00 95.31 89 GLU A O 1
ATOM 737 N N . GLN A 1 90 ? -12.990 7.740 3.576 1.00 95.06 90 GLN A N 1
ATOM 738 C CA . GLN A 1 90 ? -12.811 7.159 2.245 1.00 95.06 90 GLN A CA 1
ATOM 739 C C . GLN A 1 90 ? -13.424 5.760 2.140 1.00 95.06 90 GLN A C 1
ATOM 741 O O . GLN A 1 90 ? -14.167 5.499 1.196 1.00 95.06 90 GLN A O 1
ATOM 746 N N . LEU A 1 91 ? -13.178 4.891 3.125 1.00 95.38 91 LEU A N 1
ATOM 747 C CA . LEU A 1 91 ? -13.755 3.545 3.164 1.00 95.38 91 LEU A CA 1
ATOM 748 C C . LEU A 1 91 ? -15.289 3.572 3.240 1.00 95.38 91 LEU A C 1
ATOM 750 O O . LEU A 1 91 ? -15.940 2.727 2.632 1.00 95.38 91 LEU A O 1
ATOM 754 N N . GLY A 1 92 ? -15.869 4.545 3.951 1.00 93.50 92 GLY A N 1
ATOM 755 C CA . GLY A 1 92 ? -17.318 4.755 3.999 1.00 93.50 92 GLY A CA 1
ATOM 756 C C . GLY A 1 92 ? -17.897 5.125 2.632 1.00 93.50 92 GLY A C 1
ATOM 757 O O . GLY A 1 92 ? -18.799 4.449 2.148 1.00 93.50 92 GLY A O 1
ATOM 758 N N . LYS A 1 93 ? -17.313 6.128 1.959 1.00 92.06 93 LYS A N 1
ATOM 759 C CA . LYS A 1 93 ? -17.733 6.552 0.605 1.00 92.06 93 LYS A CA 1
ATOM 760 C C . LYS A 1 93 ? -17.638 5.428 -0.423 1.00 92.06 93 LYS A C 1
ATOM 762 O O . LYS A 1 93 ? -18.460 5.346 -1.326 1.00 92.06 93 LYS A O 1
ATOM 767 N N . GLU A 1 94 ? -16.620 4.588 -0.300 1.00 86.81 94 GLU A N 1
ATOM 768 C CA . GLU A 1 94 ? -16.428 3.421 -1.155 1.00 86.81 94 GLU A CA 1
ATOM 769 C C . GLU A 1 94 ? -17.452 2.307 -0.904 1.00 86.81 94 GLU A C 1
ATOM 771 O O . GLU A 1 94 ? -17.765 1.567 -1.836 1.00 86.81 94 GLU A O 1
ATOM 776 N N . GLY A 1 95 ? -17.924 2.155 0.338 1.00 75.88 95 GLY A N 1
ATOM 777 C CA . GLY A 1 95 ? -18.924 1.162 0.730 1.00 75.88 95 GLY A CA 1
ATOM 778 C C . GLY A 1 95 ? -20.344 1.516 0.282 1.00 75.88 95 GLY A C 1
ATOM 779 O O . GLY A 1 95 ? -21.117 0.605 0.009 1.00 75.88 95 GLY A O 1
ATOM 780 N N . ASP A 1 96 ? -20.654 2.809 0.152 1.00 72.88 96 ASP A N 1
ATOM 781 C CA . ASP A 1 96 ? -21.944 3.312 -0.355 1.00 72.88 96 ASP A CA 1
ATOM 782 C C . ASP A 1 96 ? -22.090 3.184 -1.887 1.00 72.88 96 ASP A C 1
ATOM 784 O O . ASP A 1 96 ? -23.183 3.341 -2.426 1.00 72.88 96 ASP A O 1
ATOM 788 N N . GLN A 1 97 ? -20.991 2.916 -2.602 1.00 56.88 97 GLN A N 1
ATOM 789 C CA . GLN A 1 97 ? -20.942 2.791 -4.068 1.00 56.88 97 GLN A CA 1
ATOM 790 C C . GLN A 1 97 ? -20.951 1.330 -4.561 1.00 56.88 97 GLN A C 1
ATOM 792 O O . GLN A 1 97 ? -20.736 1.092 -5.749 1.00 56.88 97 GLN A O 1
ATOM 797 N N . SER A 1 98 ? -21.138 0.352 -3.663 1.00 50.56 98 SER A N 1
ATOM 798 C CA . SER A 1 98 ? -21.187 -1.092 -3.965 1.00 50.56 98 SER A CA 1
ATOM 799 C C . SER A 1 98 ? -22.557 -1.701 -3.702 1.00 50.56 98 SER A C 1
ATOM 801 O O . SER A 1 98 ? -23.222 -1.264 -2.739 1.00 50.56 98 SER A O 1
#

pLDDT: mean 92.83, std 7.36, range [50.56, 98.5]

Foldseek 3Di:
DDADPVRHDDPPDPDDDPVLVVLVVVVVVVVVVVVVVCVVVVPPDDAWADEPPDINPPPDPCVVPPPQDVVVPHDHHYDDDDDPVRVSVVSVVVVVVD

Sequence (98 aa):
VGFKKDGNFTSRSAVISREQFKLLRQHLRRALLEAGQAILAGEVALEPYQLKKQRACTYCRFRPICQFDPLIGNRYRNLRDLTDKELWEQLGKEGDQS